Protein AF-A0AAD7IX77-F1 (afdb_monomer_lite)

Organism: NCBI:txid1033252

Structure (mmCIF, N/CA/C/O backbone):
data_AF-A0AAD7IX77-F1
#
_entry.id   AF-A0AAD7IX77-F1
#
loop_
_atom_site.group_PDB
_atom_site.id
_atom_site.type_symbol
_atom_site.label_atom_id
_atom_site.label_alt_id
_atom_site.label_comp_id
_atom_site.label_asym_id
_atom_site.label_entity_id
_atom_site.label_seq_id
_atom_site.pdbx_PDB_ins_code
_atom_site.Cartn_x
_atom_site.Cartn_y
_atom_site.Cartn_z
_atom_site.occupancy
_atom_site.B_iso_or_equiv
_atom_site.auth_seq_id
_atom_site.auth_comp_id
_atom_site.auth_asym_id
_atom_site.auth_atom_id
_atom_site.pdbx_PDB_model_num
ATOM 1 N N . MET A 1 1 ? -26.228 -22.306 -15.146 1.00 37.25 1 MET A N 1
ATOM 2 C CA . MET A 1 1 ? -26.277 -20.975 -14.487 1.00 37.25 1 MET A CA 1
ATOM 3 C C . MET A 1 1 ? -24.935 -20.226 -14.525 1.00 37.25 1 MET A C 1
ATOM 5 O O . MET A 1 1 ? -24.941 -19.023 -14.322 1.00 37.25 1 MET A O 1
ATOM 9 N N . LEU A 1 2 ? -23.816 -20.899 -14.841 1.00 33.19 2 LEU A N 1
ATOM 10 C CA . LEU A 1 2 ? -22.474 -20.305 -14.967 1.00 33.19 2 LEU A CA 1
ATOM 11 C C . LEU A 1 2 ? -22.167 -19.674 -16.341 1.00 33.19 2 LEU A C 1
ATOM 13 O O . LEU A 1 2 ? -21.285 -18.832 -16.424 1.00 33.19 2 LEU A O 1
ATOM 17 N N . GLU A 1 3 ? -22.909 -20.014 -17.400 1.00 28.09 3 GLU A N 1
ATOM 18 C CA . GLU A 1 3 ? -22.661 -19.455 -18.744 1.00 28.09 3 GLU A CA 1
ATOM 19 C C . GLU A 1 3 ? -23.284 -18.068 -18.966 1.00 28.09 3 GLU A C 1
ATOM 21 O O . GLU A 1 3 ? -22.718 -17.257 -19.694 1.00 28.09 3 GLU A O 1
ATOM 26 N N . LYS A 1 4 ? -24.386 -17.737 -18.274 1.00 34.62 4 LYS A N 1
ATOM 27 C CA . LYS A 1 4 ? -25.010 -16.403 -18.377 1.00 34.62 4 LYS A CA 1
ATOM 28 C C . LYS A 1 4 ? -24.129 -15.284 -17.799 1.00 34.62 4 LYS A C 1
ATOM 30 O O . LYS A 1 4 ? -24.065 -14.208 -18.371 1.00 34.62 4 LYS A O 1
ATOM 35 N N . GLY A 1 5 ? -23.375 -15.557 -16.729 1.00 32.84 5 GLY A N 1
ATOM 36 C CA . GLY A 1 5 ? -22.503 -14.554 -16.096 1.00 32.84 5 GLY A CA 1
ATOM 37 C C . GLY A 1 5 ? -21.227 -14.213 -16.881 1.00 32.84 5 GLY A C 1
ATOM 38 O O . GLY A 1 5 ? -20.597 -13.195 -16.600 1.00 32.84 5 GLY A O 1
ATOM 39 N N . ILE A 1 6 ? -20.841 -15.044 -17.858 1.00 36.56 6 ILE A N 1
ATOM 40 C CA . ILE A 1 6 ? -19.683 -14.797 -18.732 1.00 36.56 6 ILE A CA 1
ATOM 41 C C . ILE A 1 6 ? -20.086 -13.879 -19.896 1.00 36.56 6 ILE A C 1
ATOM 43 O O . ILE A 1 6 ? -19.323 -12.981 -20.247 1.00 36.56 6 ILE A O 1
ATOM 47 N N . GLN A 1 7 ? -21.304 -14.032 -20.433 1.00 35.19 7 GLN A N 1
ATOM 48 C CA . GLN A 1 7 ? -21.846 -13.125 -21.454 1.00 35.19 7 GLN A CA 1
ATOM 49 C C . GLN A 1 7 ? -22.062 -11.702 -20.916 1.00 35.19 7 GLN A C 1
ATOM 51 O O . GLN A 1 7 ? -21.693 -10.745 -21.593 1.00 35.19 7 GLN A O 1
ATOM 56 N N . ASP A 1 8 ? -22.532 -11.554 -19.675 1.00 42.03 8 ASP A N 1
ATOM 57 C CA . ASP A 1 8 ? -22.768 -10.232 -19.071 1.00 42.03 8 ASP A CA 1
ATOM 58 C C . ASP A 1 8 ? -21.458 -9.476 -18.748 1.00 42.03 8 ASP A C 1
ATOM 60 O O . ASP A 1 8 ? -21.400 -8.248 -18.804 1.00 42.03 8 ASP A O 1
ATOM 64 N N . GLY A 1 9 ? -20.369 -10.196 -18.442 1.00 38.78 9 GLY A N 1
ATOM 65 C CA . GLY A 1 9 ? -19.054 -9.600 -18.167 1.00 38.78 9 GLY A CA 1
ATOM 66 C C . GLY A 1 9 ? -18.294 -9.152 -19.422 1.00 38.78 9 GLY A C 1
ATOM 67 O O . GLY A 1 9 ? -17.588 -8.146 -19.385 1.00 38.78 9 GLY A O 1
ATOM 68 N N . VAL A 1 10 ? -18.460 -9.871 -20.537 1.00 42.50 10 VAL A N 1
ATOM 69 C CA . VAL A 1 10 ? -17.925 -9.473 -21.852 1.00 42.50 10 VAL A CA 1
ATOM 70 C C . VAL A 1 10 ? -18.758 -8.334 -22.450 1.00 42.50 10 VAL A C 1
ATOM 72 O O . VAL A 1 10 ? -18.188 -7.429 -23.054 1.00 42.50 10 VAL A O 1
ATOM 75 N N . GLY A 1 11 ? -20.073 -8.318 -22.200 1.00 32.66 11 GLY A N 1
ATOM 76 C CA . GLY A 1 11 ? -20.968 -7.219 -22.576 1.00 32.66 11 GLY A CA 1
ATOM 77 C C . GLY A 1 11 ? -20.589 -5.881 -21.936 1.00 32.66 11 GLY A C 1
ATOM 78 O O . GLY A 1 11 ? -20.585 -4.868 -22.621 1.00 32.66 11 GLY A O 1
ATOM 79 N N . MET A 1 12 ? -20.152 -5.877 -20.671 1.00 37.62 12 MET A N 1
ATOM 80 C CA . MET A 1 12 ? -19.692 -4.655 -19.989 1.00 37.62 12 MET A CA 1
ATOM 81 C C . MET A 1 12 ? -18.388 -4.086 -20.571 1.00 37.62 12 MET A C 1
ATOM 83 O O . MET A 1 12 ? -18.199 -2.873 -20.598 1.00 37.62 12 MET A O 1
ATOM 87 N N . LEU A 1 13 ? -17.480 -4.946 -21.048 1.00 45.25 13 LEU A N 1
ATOM 88 C CA . LEU A 1 13 ? -16.263 -4.502 -21.736 1.00 45.25 13 LEU A CA 1
ATOM 89 C C . LEU A 1 13 ? -16.579 -3.986 -23.142 1.00 45.25 13 LEU A C 1
ATOM 91 O O . LEU A 1 13 ? -15.995 -2.992 -23.557 1.00 45.25 13 LEU A O 1
ATOM 95 N N . HIS A 1 14 ? -17.521 -4.619 -23.847 1.00 40.44 14 HIS A N 1
ATOM 96 C CA . HIS A 1 14 ? -17.989 -4.133 -25.142 1.00 40.44 14 HIS A CA 1
ATOM 97 C C . HIS A 1 14 ? -18.790 -2.832 -25.019 1.00 40.44 14 HIS A C 1
ATOM 99 O O . HIS A 1 14 ? -18.605 -1.971 -25.855 1.00 40.44 14 HIS A O 1
ATOM 105 N N . GLU A 1 15 ? -19.583 -2.592 -23.971 1.00 42.44 15 GLU A N 1
ATOM 106 C CA . GLU A 1 15 ? -20.267 -1.298 -23.777 1.00 42.44 15 GLU A CA 1
ATOM 107 C C . GLU A 1 15 ? -19.309 -0.152 -23.423 1.00 42.44 15 GLU A C 1
ATOM 109 O O . GLU A 1 15 ? -19.537 0.983 -23.833 1.00 42.44 15 GLU A O 1
ATOM 114 N N . ILE A 1 16 ? -18.206 -0.429 -22.719 1.00 46.78 16 ILE A N 1
ATOM 115 C CA . ILE A 1 16 ? -17.159 0.575 -22.455 1.00 46.78 16 ILE A CA 1
ATOM 116 C C . ILE A 1 16 ? -16.337 0.877 -23.725 1.00 46.78 16 ILE A C 1
ATOM 118 O O . ILE A 1 16 ? -15.761 1.957 -23.838 1.00 46.78 16 ILE A O 1
ATOM 122 N N . ILE A 1 17 ? -16.295 -0.051 -24.687 1.00 47.47 17 ILE A N 1
ATOM 123 C CA . ILE A 1 17 ? -15.543 0.089 -25.946 1.00 47.47 17 ILE A CA 1
ATOM 124 C C . ILE A 1 17 ? -16.431 0.592 -27.108 1.00 47.47 17 ILE A C 1
ATOM 126 O O . ILE A 1 17 ? -15.957 1.380 -27.922 1.00 47.47 17 ILE A O 1
ATOM 130 N N . ASP A 1 18 ? -17.710 0.210 -27.158 1.00 41.06 18 ASP A N 1
ATOM 131 C CA . ASP A 1 18 ? -18.662 0.489 -28.249 1.00 41.06 18 ASP A CA 1
ATOM 132 C C . ASP A 1 18 ? -19.734 1.535 -27.880 1.00 41.06 18 ASP A C 1
ATOM 134 O O . ASP A 1 18 ? -20.489 1.986 -28.746 1.00 41.06 18 ASP A O 1
ATOM 138 N N . GLY A 1 19 ? -19.806 1.968 -26.615 1.00 38.12 19 GLY A N 1
ATOM 139 C CA . GLY A 1 19 ? -20.629 3.091 -26.155 1.00 38.12 19 GLY A CA 1
ATOM 140 C C . GLY A 1 19 ? -20.060 4.422 -26.643 1.00 38.12 19 GLY A C 1
ATOM 141 O O . GLY A 1 19 ? -19.404 5.148 -25.900 1.00 38.12 19 GLY A O 1
ATOM 142 N N . GLY A 1 20 ? -20.266 4.702 -27.928 1.00 41.41 20 GLY A N 1
ATOM 143 C CA . GLY A 1 20 ? -19.637 5.781 -28.674 1.00 41.41 20 GLY A CA 1
ATOM 144 C C . GLY A 1 20 ? -19.714 7.159 -28.021 1.00 41.41 20 GLY A C 1
ATOM 145 O O . GLY A 1 20 ? -20.772 7.779 -27.993 1.00 41.41 20 GLY A O 1
ATOM 146 N N . MET A 1 21 ? -18.553 7.675 -27.609 1.00 33.03 21 MET A N 1
ATOM 147 C CA . MET A 1 21 ? -18.234 9.105 -27.670 1.00 33.03 21 MET A CA 1
ATOM 148 C C . MET A 1 21 ? -16.733 9.384 -27.474 1.00 33.03 21 MET A C 1
ATOM 150 O O . MET A 1 21 ? -16.356 10.219 -26.664 1.00 33.03 21 MET A O 1
ATOM 154 N N . ILE A 1 22 ? -15.840 8.696 -28.196 1.00 40.28 22 ILE A N 1
ATOM 155 C CA . ILE A 1 22 ? -14.424 9.097 -28.248 1.00 40.28 22 ILE A CA 1
ATOM 156 C C . ILE A 1 22 ? -13.923 8.944 -29.688 1.00 40.28 22 ILE A C 1
ATOM 158 O O . ILE A 1 22 ? -13.535 7.870 -30.133 1.00 40.28 22 ILE A O 1
ATOM 162 N N . THR A 1 23 ? -13.939 10.045 -30.437 1.00 39.12 23 THR A N 1
ATOM 163 C CA . THR A 1 23 ? -13.260 10.236 -31.735 1.00 39.12 23 THR A CA 1
ATOM 164 C C . THR A 1 23 ? -11.733 10.338 -31.596 1.00 39.12 23 THR A C 1
ATOM 166 O O . THR A 1 23 ? -11.061 10.919 -32.444 1.00 39.12 23 THR A O 1
ATOM 169 N N . GLU A 1 24 ? -11.169 9.779 -30.531 1.00 41.69 24 GLU A N 1
ATOM 170 C CA . GLU A 1 24 ? -9.740 9.757 -30.250 1.00 41.69 24 GLU A CA 1
ATOM 171 C C . GLU A 1 24 ? -9.290 8.303 -30.259 1.00 41.69 24 GLU A C 1
ATOM 173 O O . GLU A 1 24 ? -9.950 7.412 -29.725 1.00 41.69 24 GLU A O 1
ATOM 178 N N . GLU A 1 25 ? -8.178 8.032 -30.929 1.00 52.66 25 GLU A N 1
ATOM 179 C CA . GLU A 1 25 ? -7.577 6.711 -30.872 1.00 52.66 25 GLU A CA 1
ATOM 180 C C . GLU A 1 25 ? -7.342 6.349 -29.397 1.00 52.66 25 GLU A C 1
ATOM 182 O O . GLU A 1 25 ? -6.796 7.197 -28.687 1.00 52.66 25 GLU A O 1
ATOM 187 N N . PRO A 1 26 ? -7.732 5.146 -28.919 1.00 72.75 26 PRO A N 1
ATOM 188 C CA . PRO A 1 26 ? -7.656 4.812 -27.500 1.00 72.75 26 PRO A CA 1
ATOM 189 C C . PRO A 1 26 ? -6.271 5.174 -26.978 1.00 72.75 26 PRO A C 1
ATOM 191 O O . PRO A 1 26 ? -5.282 4.766 -27.588 1.00 72.75 26 PRO A O 1
ATOM 194 N N . GLU A 1 27 ? -6.173 5.940 -25.893 1.00 78.12 27 GLU A N 1
ATOM 195 C CA . GLU A 1 27 ? -4.898 6.470 -25.374 1.00 78.12 27 GLU A CA 1
ATOM 196 C C . GLU A 1 27 ? -3.833 5.362 -25.247 1.00 78.12 27 GLU A C 1
ATOM 198 O O . GLU A 1 27 ? -2.664 5.542 -25.588 1.00 78.12 27 GLU A O 1
ATOM 203 N N . TYR A 1 28 ? -4.273 4.149 -24.902 1.00 79.81 28 TYR A N 1
ATOM 204 C CA . TYR A 1 28 ? -3.466 2.929 -24.913 1.00 79.81 28 TYR A CA 1
ATOM 205 C C . TYR A 1 28 ? -2.780 2.641 -26.266 1.00 79.81 28 TYR A C 1
ATOM 207 O O . TYR A 1 28 ? -1.590 2.329 -26.319 1.00 79.81 28 TYR A O 1
ATOM 215 N N . ASN A 1 29 ? -3.507 2.753 -27.378 1.00 83.81 29 ASN A N 1
ATOM 216 C CA . ASN A 1 29 ? -2.989 2.556 -28.734 1.00 83.81 29 ASN A CA 1
ATOM 217 C C . ASN A 1 29 ? -2.047 3.692 -29.162 1.00 83.81 29 ASN A C 1
ATOM 219 O O . ASN A 1 29 ? -1.088 3.455 -29.908 1.00 83.81 29 ASN A O 1
ATOM 223 N N . ALA A 1 30 ? -2.277 4.920 -28.686 1.00 87.06 30 ALA A N 1
ATOM 224 C CA . ALA A 1 30 ? -1.351 6.031 -28.888 1.00 87.06 30 ALA A CA 1
ATOM 225 C C . ALA A 1 30 ? -0.003 5.765 -28.193 1.00 87.06 30 ALA A C 1
ATOM 227 O O . ALA A 1 30 ? 1.045 5.823 -28.849 1.00 87.06 30 ALA A O 1
ATOM 228 N N . GLU A 1 31 ? -0.035 5.349 -26.927 1.00 87.88 31 GLU A N 1
ATOM 229 C CA . GLU A 1 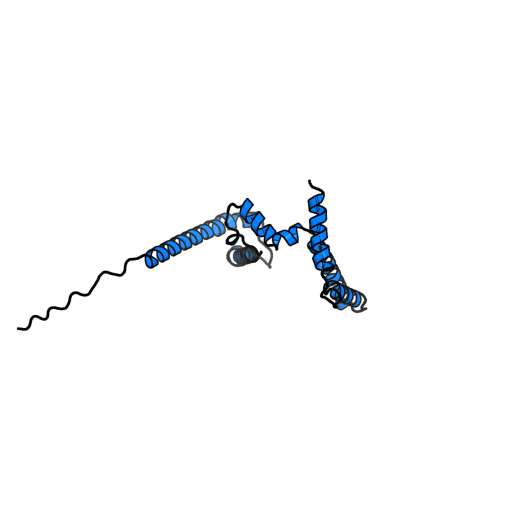31 ? 1.148 4.972 -26.145 1.00 87.88 31 GLU A CA 1
ATOM 230 C C . GLU A 1 31 ? 1.889 3.773 -26.749 1.00 87.88 31 GLU A C 1
ATOM 232 O O . GLU A 1 31 ? 3.112 3.785 -26.921 1.00 87.88 31 GLU A O 1
ATOM 237 N N . LEU A 1 32 ? 1.155 2.749 -27.188 1.00 89.12 32 LEU A N 1
ATOM 238 C CA . LEU A 1 32 ? 1.740 1.572 -27.825 1.00 89.12 32 LEU A CA 1
ATOM 239 C C . LEU A 1 32 ? 2.529 1.943 -29.090 1.00 89.12 32 LEU A C 1
ATOM 241 O O . LEU A 1 32 ? 3.622 1.422 -29.324 1.00 89.12 32 LEU A O 1
ATOM 245 N N . ARG A 1 33 ? 2.021 2.876 -29.903 1.00 91.56 33 ARG A N 1
ATOM 246 C CA . ARG A 1 33 ? 2.743 3.377 -31.085 1.00 91.56 33 ARG A CA 1
ATOM 247 C C . ARG A 1 33 ? 3.926 4.257 -30.711 1.00 91.56 33 ARG A C 1
ATOM 249 O O . ARG A 1 33 ? 4.959 4.178 -31.377 1.00 91.56 33 ARG A O 1
ATOM 256 N N . TYR A 1 34 ? 3.806 5.078 -29.672 1.00 92.19 34 TYR A N 1
ATOM 257 C CA . TYR A 1 34 ? 4.922 5.867 -29.156 1.00 92.19 34 TYR A CA 1
ATOM 258 C C . TYR A 1 34 ? 6.103 4.967 -28.768 1.00 92.19 34 TYR A C 1
ATOM 260 O O . TYR A 1 34 ? 7.191 5.118 -29.331 1.00 92.19 34 TYR A O 1
ATOM 268 N N . PHE A 1 35 ? 5.883 3.959 -27.919 1.00 92.38 35 PHE A N 1
ATOM 269 C CA . PHE A 1 35 ? 6.959 3.069 -27.476 1.00 92.38 35 PHE A CA 1
ATOM 270 C C . PHE A 1 35 ? 7.482 2.146 -28.583 1.00 92.38 35 PHE A C 1
ATOM 272 O O . PHE A 1 35 ? 8.685 1.884 -28.619 1.00 92.38 35 PHE A O 1
ATOM 279 N N . LYS A 1 36 ? 6.645 1.729 -29.548 1.00 92.69 36 LYS A N 1
ATOM 280 C CA . LYS A 1 36 ? 7.112 1.032 -30.766 1.00 92.69 36 LYS A CA 1
ATOM 281 C C . LYS A 1 36 ? 8.079 1.891 -31.581 1.00 92.69 36 LYS A C 1
ATOM 283 O O . LYS A 1 36 ? 9.138 1.407 -31.974 1.00 92.69 36 LYS A O 1
ATOM 288 N N . ARG A 1 37 ? 7.746 3.168 -31.810 1.00 92.62 37 ARG A N 1
ATOM 289 C CA . ARG A 1 37 ? 8.627 4.109 -32.525 1.00 92.62 37 ARG A CA 1
ATOM 290 C C . ARG A 1 37 ? 9.916 4.365 -31.753 1.00 92.62 37 ARG A C 1
ATOM 292 O O . ARG A 1 37 ? 10.982 4.424 -32.356 1.00 92.62 37 ARG A O 1
ATOM 299 N N . LEU A 1 38 ? 9.834 4.478 -30.430 1.00 91.75 38 LEU A N 1
ATOM 300 C CA . LEU A 1 38 ? 10.996 4.688 -29.571 1.00 91.75 38 LEU A CA 1
ATOM 301 C C . LEU A 1 38 ? 11.938 3.469 -29.577 1.00 91.75 38 LEU A C 1
ATOM 303 O O . LEU A 1 38 ? 13.149 3.633 -29.693 1.00 91.75 38 LEU A O 1
ATOM 307 N N . ALA A 1 39 ? 11.383 2.253 -29.559 1.00 89.00 39 ALA A N 1
ATOM 308 C CA . ALA A 1 39 ? 12.135 0.998 -29.636 1.00 89.00 39 ALA A CA 1
ATOM 309 C C . ALA A 1 39 ? 12.825 0.767 -30.995 1.00 89.00 39 ALA A C 1
ATOM 311 O O . ALA A 1 39 ? 13.776 -0.011 -31.072 1.00 89.00 39 ALA A O 1
ATOM 312 N N . ALA A 1 40 ? 12.353 1.426 -32.058 1.00 89.38 40 ALA A N 1
ATOM 313 C CA . ALA A 1 40 ? 12.923 1.342 -33.403 1.00 89.38 40 ALA A CA 1
ATOM 314 C C . ALA A 1 40 ? 14.088 2.321 -33.642 1.00 89.38 40 ALA A C 1
ATOM 316 O O . ALA A 1 40 ? 14.756 2.236 -34.672 1.00 89.38 40 ALA A O 1
ATOM 317 N N . LYS A 1 41 ? 14.350 3.255 -32.717 1.00 88.69 41 LYS A N 1
ATOM 318 C CA . LYS A 1 41 ? 15.469 4.198 -32.838 1.00 88.69 41 LYS A CA 1
ATOM 319 C C . LYS A 1 41 ? 16.818 3.499 -32.640 1.00 88.69 41 LYS A C 1
ATOM 321 O O . LYS A 1 41 ? 16.937 2.532 -31.892 1.00 88.69 41 LYS A O 1
ATOM 326 N N . SER A 1 42 ? 17.854 4.046 -33.279 1.00 79.69 42 SER A N 1
ATOM 327 C CA . SER A 1 42 ? 19.225 3.519 -33.204 1.00 79.69 42 SER A CA 1
ATOM 328 C C . SER A 1 42 ? 19.929 3.804 -31.873 1.00 79.69 42 SER A C 1
ATOM 330 O O . SER A 1 42 ? 20.912 3.139 -31.565 1.00 79.69 42 SER A O 1
ATOM 332 N N . ASN A 1 43 ? 19.472 4.796 -31.104 1.00 92.50 43 ASN A N 1
ATOM 333 C CA . ASN A 1 43 ? 20.063 5.126 -29.809 1.00 92.50 43 ASN A CA 1
ATOM 334 C C . ASN A 1 43 ? 19.679 4.063 -28.770 1.00 92.50 43 ASN A C 1
ATOM 336 O O . ASN A 1 43 ? 18.490 3.855 -28.519 1.00 92.50 43 ASN A O 1
ATOM 340 N N . ASP A 1 44 ? 20.670 3.445 -28.128 1.00 88.56 44 ASP A N 1
ATOM 341 C CA . ASP A 1 44 ? 20.461 2.404 -27.117 1.00 88.56 44 ASP A CA 1
ATOM 342 C C . ASP A 1 44 ? 19.612 2.876 -25.929 1.00 88.56 44 ASP A C 1
ATOM 344 O O . ASP A 1 44 ? 18.802 2.106 -25.410 1.00 88.56 44 ASP A O 1
ATOM 348 N N . ILE A 1 45 ? 19.722 4.147 -25.526 1.00 89.81 45 ILE A N 1
ATOM 349 C CA . ILE A 1 45 ? 18.908 4.705 -24.434 1.00 89.81 45 ILE A CA 1
ATOM 350 C C . ILE A 1 45 ? 17.426 4.710 -24.822 1.00 89.81 45 ILE A C 1
ATOM 352 O O . ILE A 1 45 ? 16.580 4.228 -24.066 1.00 89.81 45 ILE A O 1
ATOM 356 N N . ASP A 1 46 ? 17.105 5.229 -26.006 1.00 89.69 46 ASP A N 1
ATOM 357 C CA . ASP A 1 46 ? 15.727 5.301 -26.498 1.00 89.69 46 ASP A CA 1
ATOM 358 C C . ASP A 1 46 ? 15.172 3.901 -26.771 1.00 89.69 46 ASP A C 1
ATOM 360 O O . ASP A 1 46 ? 14.055 3.575 -26.372 1.00 89.69 46 ASP A O 1
ATOM 364 N N . LYS A 1 47 ? 15.989 3.026 -27.355 1.00 91.00 47 LYS A N 1
ATOM 365 C CA . LYS A 1 47 ? 15.631 1.636 -27.617 1.00 91.00 47 LYS A CA 1
ATOM 366 C C . LYS A 1 47 ? 15.265 0.888 -26.336 1.00 91.00 47 LYS A C 1
ATOM 368 O O . LYS A 1 47 ? 14.246 0.196 -26.296 1.00 91.00 47 LYS A O 1
ATOM 373 N N . ASN A 1 48 ? 16.059 1.051 -25.278 1.00 90.50 48 ASN A N 1
ATOM 374 C CA . ASN A 1 48 ? 15.798 0.430 -23.980 1.00 90.50 48 ASN A CA 1
ATOM 375 C C . ASN A 1 48 ? 14.542 1.003 -23.313 1.00 90.50 48 ASN A C 1
ATOM 377 O O . ASN A 1 48 ? 13.727 0.229 -22.810 1.00 90.50 48 ASN A O 1
ATOM 381 N N . LYS A 1 49 ? 14.322 2.322 -23.382 1.00 91.38 49 LYS A N 1
ATOM 382 C CA . LYS A 1 49 ? 13.069 2.950 -22.925 1.00 91.38 49 LYS A CA 1
ATOM 383 C C . LYS A 1 49 ? 11.853 2.406 -23.677 1.00 91.38 49 LYS A C 1
ATOM 385 O O . LYS A 1 49 ? 10.853 2.067 -23.052 1.00 91.38 49 LYS A O 1
ATOM 390 N N . GLY A 1 50 ? 11.951 2.268 -24.999 1.00 92.88 50 GLY A N 1
ATOM 391 C CA . GLY A 1 50 ? 10.901 1.701 -25.844 1.00 92.88 50 GLY A CA 1
ATOM 392 C C . GLY A 1 50 ? 10.551 0.265 -25.458 1.00 92.88 50 GLY A C 1
ATOM 393 O O . GLY A 1 50 ? 9.382 -0.055 -25.256 1.00 92.88 50 GLY A O 1
ATOM 394 N N . LYS A 1 51 ? 11.561 -0.594 -25.280 1.00 91.81 51 LYS A N 1
ATOM 395 C CA . LYS A 1 51 ? 11.366 -1.982 -24.827 1.00 91.81 51 LYS A CA 1
ATOM 396 C C . LYS A 1 51 ? 10.727 -2.062 -23.440 1.00 91.81 51 LYS A C 1
ATOM 398 O O . LYS A 1 51 ? 9.798 -2.842 -23.254 1.00 91.81 51 LYS A O 1
ATOM 403 N N . ALA A 1 52 ? 11.201 -1.257 -22.489 1.00 91.12 52 ALA A N 1
ATOM 404 C CA . ALA A 1 52 ? 10.643 -1.211 -21.140 1.00 91.12 52 ALA A CA 1
ATOM 405 C C . ALA A 1 52 ? 9.179 -0.740 -21.144 1.00 91.12 52 ALA A C 1
ATOM 407 O O . ALA A 1 52 ? 8.335 -1.373 -20.514 1.00 91.12 52 ALA A O 1
ATOM 408 N N . GLY A 1 53 ? 8.859 0.309 -21.908 1.00 90.69 53 GLY A N 1
ATOM 409 C CA . GLY A 1 53 ? 7.487 0.797 -22.063 1.00 90.69 53 GLY A CA 1
ATOM 410 C C . GLY A 1 53 ? 6.560 -0.240 -22.697 1.00 90.69 53 GLY A C 1
ATOM 411 O O . GLY A 1 53 ? 5.459 -0.467 -22.206 1.00 90.69 53 GLY A O 1
ATOM 412 N N . LEU A 1 54 ? 7.023 -0.956 -23.727 1.00 93.38 54 LEU A N 1
ATOM 413 C CA . LEU A 1 54 ? 6.268 -2.057 -24.332 1.00 93.38 54 LEU A CA 1
ATOM 414 C C . LEU A 1 54 ? 6.013 -3.209 -23.352 1.00 93.38 54 LEU A C 1
ATOM 416 O O . LEU A 1 54 ? 4.898 -3.723 -23.293 1.00 93.38 54 LEU A O 1
ATOM 420 N N . ALA A 1 55 ? 7.024 -3.600 -22.573 1.00 91.31 55 ALA A N 1
ATOM 421 C CA . ALA A 1 55 ? 6.873 -4.627 -21.546 1.00 91.31 55 ALA A CA 1
ATOM 422 C C . ALA A 1 55 ? 5.865 -4.198 -20.468 1.00 91.31 55 ALA A C 1
ATOM 424 O O . ALA A 1 55 ? 5.017 -4.994 -20.065 1.00 91.31 55 ALA A O 1
ATOM 425 N N . PHE A 1 56 ? 5.904 -2.929 -20.053 1.00 90.25 56 PHE A N 1
ATOM 426 C CA . PHE A 1 56 ? 4.930 -2.366 -19.124 1.00 90.25 56 PHE A CA 1
ATOM 427 C C . PHE A 1 56 ? 3.509 -2.357 -19.702 1.00 90.25 56 PHE A C 1
ATOM 429 O O . PHE A 1 56 ? 2.580 -2.775 -19.021 1.00 90.25 56 PHE A O 1
ATOM 436 N N . LEU A 1 57 ? 3.317 -1.943 -20.958 1.00 88.50 57 LEU A N 1
ATOM 437 C CA . LEU A 1 57 ? 1.993 -1.945 -21.591 1.00 88.50 57 LEU A CA 1
ATOM 438 C C . LEU A 1 57 ? 1.426 -3.359 -21.766 1.00 88.50 57 LEU A C 1
ATOM 440 O O . LEU A 1 57 ? 0.215 -3.544 -21.637 1.00 88.50 57 LEU A O 1
ATOM 444 N N . ALA A 1 58 ? 2.280 -4.351 -22.032 1.00 88.12 58 ALA A N 1
ATOM 445 C CA . ALA A 1 58 ? 1.883 -5.757 -22.072 1.00 88.12 58 ALA A CA 1
ATOM 446 C C . ALA A 1 58 ? 1.470 -6.261 -20.680 1.00 88.12 58 ALA A C 1
ATOM 448 O O . ALA A 1 58 ? 0.432 -6.911 -20.535 1.00 88.12 58 ALA A O 1
ATOM 449 N N . TYR A 1 59 ? 2.242 -5.905 -19.649 1.00 85.06 59 TYR A N 1
ATOM 450 C CA . TYR A 1 59 ? 1.890 -6.159 -18.255 1.00 85.06 59 TYR A CA 1
ATOM 451 C C . TYR A 1 59 ? 0.541 -5.517 -17.909 1.00 85.06 59 TYR A C 1
ATOM 453 O O . TYR A 1 59 ? -0.381 -6.226 -17.521 1.00 85.06 59 TYR A O 1
ATOM 461 N N . LEU A 1 60 ? 0.366 -4.214 -18.138 1.00 82.31 60 LEU A N 1
ATOM 462 C CA . LEU A 1 60 ? -0.874 -3.495 -17.842 1.00 82.31 60 LEU A CA 1
ATOM 463 C C . LEU A 1 60 ? -2.077 -4.125 -18.554 1.00 82.31 60 LEU A C 1
ATOM 465 O O . LEU A 1 60 ? -3.095 -4.387 -17.921 1.00 82.31 60 LEU A O 1
ATOM 469 N N . GLN A 1 61 ? -1.947 -4.456 -19.840 1.00 84.62 61 GLN A N 1
ATOM 470 C CA . GLN A 1 61 ? -3.014 -5.106 -20.601 1.00 84.62 61 GLN A CA 1
ATOM 471 C C . GLN A 1 61 ? -3.427 -6.455 -20.005 1.00 84.62 61 GLN A C 1
ATOM 473 O O . GLN A 1 61 ? -4.610 -6.793 -20.025 1.00 84.62 61 GLN A O 1
ATOM 478 N N . SER A 1 62 ? -2.476 -7.230 -19.476 1.00 81.25 62 SER A N 1
ATOM 479 C CA . SER A 1 62 ? -2.795 -8.498 -18.816 1.00 81.25 62 SER A CA 1
ATOM 480 C C . SER A 1 62 ? -3.666 -8.296 -17.570 1.00 81.25 62 SER A C 1
ATOM 482 O O . SER A 1 62 ? -4.592 -9.071 -17.360 1.00 81.25 62 SER A O 1
ATOM 484 N N . TYR A 1 63 ? -3.456 -7.210 -16.816 1.00 75.94 63 TYR A N 1
ATOM 485 C CA . TYR A 1 63 ? -4.268 -6.857 -15.645 1.00 75.94 63 TYR A CA 1
ATOM 486 C C . TYR A 1 63 ? -5.633 -6.288 -16.023 1.00 75.94 63 TYR A C 1
ATOM 488 O O . TYR A 1 63 ? -6.634 -6.662 -15.421 1.00 75.94 63 TYR A O 1
ATOM 496 N N . LEU A 1 64 ? -5.701 -5.447 -17.060 1.00 79.81 64 LEU A N 1
ATOM 497 C CA . LEU A 1 64 ? -6.965 -4.882 -17.549 1.00 79.81 64 LEU A CA 1
ATOM 498 C C . LEU A 1 64 ? -7.930 -5.956 -18.079 1.00 79.81 64 LEU A C 1
ATOM 500 O O . LEU A 1 64 ? -9.126 -5.708 -18.182 1.00 79.81 64 LEU A O 1
ATOM 504 N N . LYS A 1 65 ? -7.447 -7.157 -18.409 1.00 79.38 65 LYS A N 1
ATOM 505 C CA . LYS A 1 65 ? -8.299 -8.288 -18.812 1.00 79.38 65 LYS A CA 1
ATOM 506 C C . LYS A 1 65 ? -8.864 -9.077 -17.628 1.00 79.38 65 LYS A C 1
ATOM 508 O O . LYS A 1 65 ? -9.775 -9.880 -17.817 1.00 79.38 65 LYS A O 1
ATOM 513 N N . LEU A 1 66 ? -8.336 -8.886 -16.420 1.00 82.44 66 LEU A N 1
ATOM 514 C CA . LEU A 1 66 ? -8.769 -9.629 -15.242 1.00 82.44 66 LEU A CA 1
ATOM 515 C C . LEU A 1 66 ? -10.024 -8.988 -14.656 1.00 82.44 66 LEU A C 1
ATOM 517 O O . LEU A 1 66 ? -9.998 -7.865 -14.157 1.00 82.44 66 LEU A O 1
ATOM 521 N N . ARG A 1 67 ? -11.129 -9.738 -14.650 1.00 78.69 67 ARG A N 1
ATOM 522 C CA . ARG A 1 67 ? -12.378 -9.308 -14.005 1.00 78.69 67 ARG A CA 1
ATOM 523 C C . ARG A 1 67 ? -12.160 -8.942 -12.538 1.00 78.69 67 ARG A C 1
ATOM 525 O O . ARG A 1 67 ? -12.707 -7.947 -12.077 1.00 78.69 67 ARG A O 1
ATOM 532 N N . ASP A 1 68 ? -11.354 -9.725 -11.826 1.00 78.88 68 ASP A N 1
ATOM 533 C CA . ASP A 1 68 ? -11.082 -9.518 -10.401 1.00 78.88 68 ASP A CA 1
ATOM 534 C C . ASP A 1 68 ? -10.390 -8.179 -10.129 1.00 78.88 68 ASP A C 1
ATOM 536 O O . ASP A 1 68 ? -10.663 -7.547 -9.108 1.00 78.88 68 ASP A O 1
ATOM 540 N N . PHE A 1 69 ? -9.568 -7.704 -11.073 1.00 78.81 69 PHE A N 1
ATOM 541 C CA . PHE A 1 69 ? -8.952 -6.384 -10.999 1.00 78.81 69 PHE A CA 1
ATOM 542 C C . PHE A 1 69 ? -10.019 -5.287 -11.053 1.00 78.81 69 PHE A C 1
ATOM 544 O O . PHE A 1 69 ? -10.087 -4.447 -10.167 1.00 78.81 69 PHE A O 1
ATOM 551 N N . TRP A 1 70 ? -10.933 -5.319 -12.023 1.00 79.81 70 TRP A N 1
ATOM 552 C CA . TRP A 1 70 ? -12.022 -4.336 -12.076 1.00 79.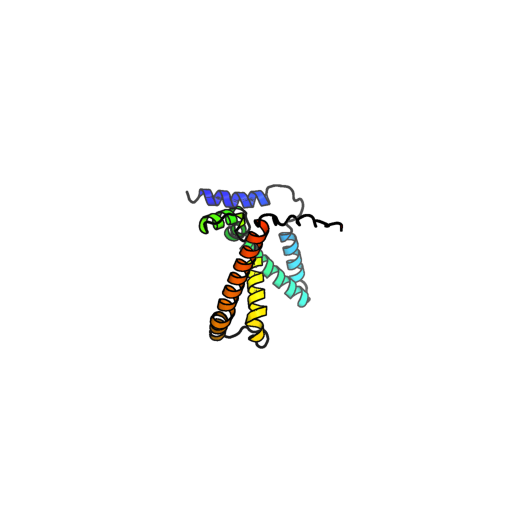81 70 TRP A CA 1
ATOM 553 C C . TRP A 1 70 ? -12.971 -4.447 -10.892 1.00 79.81 70 TRP A C 1
ATOM 555 O O . TRP A 1 70 ? -13.424 -3.437 -10.352 1.00 79.81 70 TRP A O 1
ATOM 565 N N . LEU A 1 71 ? -13.245 -5.674 -10.451 1.00 82.31 71 LEU A N 1
ATOM 566 C CA . LEU A 1 71 ? -14.108 -5.925 -9.314 1.00 82.31 71 LEU A CA 1
ATOM 567 C C . LEU A 1 71 ? -13.549 -5.252 -8.061 1.00 82.31 71 LEU A C 1
ATOM 569 O O . LEU A 1 71 ? -14.305 -4.545 -7.397 1.00 82.31 71 LEU A O 1
ATOM 573 N N . SER A 1 72 ? -12.245 -5.374 -7.786 1.00 77.56 72 SER A N 1
ATOM 574 C CA . SER A 1 72 ? -11.627 -4.778 -6.595 1.00 77.56 72 SER A CA 1
ATOM 575 C C . SER A 1 72 ? -11.649 -3.245 -6.589 1.00 77.56 72 SER A C 1
ATOM 577 O O . SER A 1 72 ? -11.610 -2.650 -5.516 1.00 77.56 72 SER A O 1
ATOM 579 N N . TRP A 1 73 ? -11.758 -2.600 -7.756 1.00 76.00 73 TRP A N 1
ATOM 580 C CA . TRP A 1 73 ? -11.879 -1.139 -7.888 1.00 76.00 73 TRP A CA 1
ATOM 581 C C . TRP A 1 73 ? -13.338 -0.669 -8.014 1.00 76.00 73 TRP A C 1
ATOM 583 O O . TRP A 1 73 ? -13.639 0.518 -7.872 1.00 76.00 73 TRP A O 1
ATOM 593 N N . SER A 1 74 ? -14.272 -1.593 -8.249 1.00 84.25 74 SER A N 1
ATOM 594 C CA . SER A 1 74 ? -15.688 -1.286 -8.444 1.00 84.25 74 SER A CA 1
ATOM 595 C C . SER A 1 74 ? -16.470 -1.166 -7.123 1.00 84.25 74 SER A C 1
ATOM 597 O O . SER A 1 74 ? -16.152 -1.813 -6.119 1.00 84.25 74 SER A O 1
ATOM 599 N N . PRO A 1 75 ? -17.595 -0.427 -7.113 1.00 83.81 75 PRO A N 1
ATOM 600 C CA . PRO A 1 75 ? -18.563 -0.478 -6.014 1.00 83.81 75 PRO A CA 1
ATOM 601 C C . PRO A 1 75 ? -19.170 -1.874 -5.792 1.00 83.81 75 PRO A C 1
ATOM 603 O O . PRO A 1 75 ? -19.644 -2.179 -4.698 1.00 83.81 75 PRO A O 1
ATOM 606 N N . ALA A 1 76 ? -19.197 -2.727 -6.822 1.00 86.50 76 ALA A N 1
ATOM 607 C CA . ALA A 1 76 ? -19.688 -4.098 -6.707 1.00 86.50 76 ALA A CA 1
ATOM 608 C C . ALA A 1 76 ? -18.753 -4.958 -5.844 1.00 86.50 76 ALA A C 1
ATOM 610 O O . ALA A 1 76 ? -19.229 -5.603 -4.912 1.00 86.50 76 ALA A O 1
ATOM 611 N N . GLY A 1 77 ? -17.438 -4.884 -6.066 1.00 86.56 77 GLY A N 1
ATOM 612 C CA . GLY A 1 77 ? -16.466 -5.587 -5.225 1.00 86.56 77 GLY A CA 1
ATOM 613 C C . GLY A 1 77 ? -16.417 -5.050 -3.798 1.00 86.56 77 GLY A C 1
ATOM 614 O O . GLY A 1 77 ? -16.287 -5.832 -2.862 1.00 86.56 77 GLY A O 1
ATOM 615 N N . ALA A 1 78 ? -16.622 -3.743 -3.596 1.00 86.06 78 ALA A N 1
ATOM 616 C CA . ALA A 1 78 ? -16.737 -3.179 -2.249 1.00 86.06 78 ALA A CA 1
ATOM 617 C C . ALA A 1 78 ? -17.946 -3.747 -1.482 1.00 86.06 78 ALA A C 1
ATOM 619 O O . ALA A 1 78 ? -17.820 -4.109 -0.314 1.00 86.06 78 ALA A O 1
ATOM 620 N N . ARG A 1 79 ? -19.107 -3.883 -2.138 1.00 90.44 79 ARG A N 1
ATOM 621 C CA . ARG A 1 79 ? -20.294 -4.528 -1.547 1.00 90.44 79 ARG A CA 1
ATOM 622 C C . ARG A 1 79 ? -20.063 -6.007 -1.259 1.00 90.44 79 ARG A C 1
ATOM 624 O O . ARG A 1 79 ? -20.468 -6.500 -0.212 1.00 90.44 79 ARG A O 1
ATOM 631 N N . GLU A 1 80 ? -19.394 -6.710 -2.163 1.00 89.44 80 GLU A N 1
ATOM 632 C CA . GLU A 1 80 ? -19.055 -8.115 -1.957 1.00 89.44 80 GLU A CA 1
ATOM 633 C C . GLU A 1 80 ? -18.106 -8.301 -0.764 1.00 89.44 80 GLU A C 1
ATOM 635 O O . GLU A 1 80 ? -18.341 -9.159 0.086 1.00 89.44 80 GLU A O 1
ATOM 640 N N . ALA A 1 81 ? -17.083 -7.454 -0.642 1.00 87.81 81 ALA A N 1
ATOM 641 C CA . ALA A 1 81 ? -16.177 -7.449 0.501 1.00 87.81 81 ALA A CA 1
ATOM 642 C C . ALA A 1 81 ? -16.902 -7.105 1.814 1.00 87.81 81 ALA A C 1
ATOM 644 O O . ALA A 1 81 ? -16.682 -7.779 2.819 1.00 87.81 81 ALA A O 1
ATOM 645 N N . ALA A 1 82 ? -17.802 -6.116 1.800 1.00 91.94 82 ALA A N 1
ATOM 646 C CA . ALA A 1 82 ? -18.640 -5.749 2.945 1.00 91.94 82 ALA A CA 1
ATOM 647 C C . ALA A 1 82 ? -19.464 -6.942 3.448 1.00 91.94 82 ALA A C 1
ATOM 649 O O . ALA A 1 82 ? -19.427 -7.268 4.635 1.00 91.94 82 ALA A O 1
ATOM 650 N N . ASN A 1 83 ? -20.129 -7.646 2.526 1.00 92.94 83 ASN A N 1
ATOM 651 C CA . ASN A 1 83 ? -20.924 -8.833 2.831 1.00 92.94 83 ASN A CA 1
ATOM 652 C C . ASN A 1 83 ? -20.071 -9.958 3.430 1.00 92.94 83 ASN A C 1
ATOM 654 O O . ASN A 1 83 ? -20.484 -10.587 4.400 1.00 92.94 83 ASN A O 1
ATOM 658 N N . ARG A 1 84 ? -18.872 -10.199 2.885 1.00 91.50 84 ARG A N 1
ATOM 659 C CA . ARG A 1 84 ? -17.951 -11.228 3.398 1.00 91.50 84 ARG A CA 1
ATOM 660 C C . ARG A 1 84 ? -17.401 -10.890 4.786 1.00 91.50 84 ARG A C 1
ATOM 662 O O . ARG A 1 84 ? -17.194 -11.792 5.589 1.00 91.50 84 ARG A O 1
ATOM 669 N N . LEU A 1 85 ? -17.150 -9.611 5.060 1.00 89.44 85 LEU A N 1
ATOM 670 C CA . LEU A 1 85 ? -16.584 -9.132 6.326 1.00 89.44 85 LEU A CA 1
ATOM 671 C C . LEU A 1 85 ? -17.646 -8.833 7.396 1.00 89.44 85 LEU A C 1
ATOM 673 O O . LEU A 1 85 ? -17.288 -8.602 8.548 1.00 89.44 85 LEU A O 1
ATOM 677 N N . GLY A 1 86 ? -18.934 -8.812 7.037 1.00 92.62 86 GLY A N 1
ATOM 678 C CA . GLY A 1 86 ? -20.019 -8.459 7.955 1.00 92.62 86 GLY A CA 1
ATOM 679 C C . GLY A 1 86 ? -19.965 -7.002 8.427 1.00 92.62 86 GLY A C 1
ATOM 680 O O . GLY A 1 86 ? -20.374 -6.701 9.547 1.00 92.62 86 GLY A O 1
ATOM 681 N N . ILE A 1 87 ? -19.430 -6.095 7.602 1.00 92.62 87 ILE A N 1
ATOM 682 C CA . ILE A 1 87 ? -19.292 -4.666 7.925 1.00 92.62 87 ILE A CA 1
ATOM 683 C C . ILE A 1 87 ? -20.070 -3.797 6.928 1.00 92.62 87 ILE A C 1
ATOM 685 O O . ILE A 1 87 ? -20.266 -4.213 5.789 1.00 92.62 87 ILE A O 1
ATOM 689 N N . PRO A 1 88 ? -20.482 -2.573 7.310 1.00 91.50 88 PRO A N 1
ATOM 690 C CA . PRO A 1 88 ? -21.045 -1.604 6.371 1.00 91.50 88 PRO A CA 1
ATOM 691 C C . PRO A 1 88 ? -20.083 -1.293 5.215 1.00 91.50 88 PRO A C 1
ATOM 693 O O . PRO A 1 88 ? -18.865 -1.251 5.412 1.00 91.50 88 PRO A O 1
ATOM 696 N N . VAL A 1 89 ? -20.624 -1.034 4.020 1.00 87.81 89 VAL A N 1
ATOM 697 C CA . VAL A 1 89 ? -19.844 -0.794 2.789 1.00 87.81 89 VAL A CA 1
ATOM 698 C C . VAL A 1 89 ? -18.920 0.418 2.937 1.00 87.81 89 VAL A C 1
ATOM 700 O O . VAL A 1 89 ? -17.811 0.422 2.410 1.00 87.81 89 VAL A O 1
ATOM 703 N N . GLU A 1 90 ? -19.324 1.414 3.724 1.00 86.75 90 GLU A N 1
ATOM 704 C CA . GLU A 1 90 ? -18.562 2.633 4.012 1.00 86.75 90 GLU A CA 1
ATOM 705 C C . GLU A 1 90 ? -17.283 2.347 4.811 1.00 86.75 90 GLU A C 1
ATOM 707 O O . GLU A 1 90 ? -16.352 3.150 4.803 1.00 86.75 90 GLU A O 1
ATOM 712 N N . LYS A 1 91 ? -17.226 1.203 5.505 1.00 83.88 91 LYS A N 1
ATOM 713 C CA . LYS A 1 91 ? -16.052 0.759 6.268 1.00 83.88 91 LYS A CA 1
ATOM 714 C C . LYS A 1 91 ? -15.106 -0.120 5.452 1.00 83.88 91 LYS A C 1
ATOM 716 O O . LYS A 1 91 ? -14.046 -0.489 5.957 1.00 83.88 91 LYS A O 1
ATOM 721 N N . VAL A 1 92 ? -15.456 -0.455 4.211 1.00 84.06 92 VAL A N 1
ATOM 722 C CA . VAL A 1 92 ? -14.574 -1.205 3.316 1.00 84.06 92 VAL A CA 1
ATOM 723 C C . VAL A 1 92 ? -13.516 -0.262 2.754 1.00 84.06 92 VAL A C 1
ATOM 725 O O . VAL A 1 92 ? -13.819 0.689 2.031 1.00 84.06 92 VAL A O 1
ATOM 728 N N . ALA A 1 93 ? -12.251 -0.537 3.068 1.00 76.50 93 ALA A N 1
ATOM 729 C CA . ALA A 1 93 ? -11.132 0.191 2.487 1.00 76.50 93 ALA A CA 1
ATOM 730 C C . ALA A 1 93 ? -11.078 -0.069 0.972 1.00 76.50 93 ALA A C 1
ATOM 732 O O . ALA A 1 93 ? -10.824 -1.191 0.540 1.00 76.50 93 ALA A O 1
ATOM 733 N N . ARG A 1 94 ? -11.345 0.965 0.163 1.00 69.19 94 ARG A N 1
ATOM 734 C CA . ARG A 1 94 ? -11.412 0.846 -1.306 1.00 69.19 94 ARG A CA 1
ATOM 735 C C . ARG A 1 94 ? -10.066 0.983 -2.016 1.00 69.19 94 ARG A C 1
ATOM 737 O O . ARG A 1 94 ? -9.971 0.634 -3.184 1.00 69.19 94 ARG A O 1
ATOM 744 N N . THR A 1 95 ? -9.044 1.511 -1.347 1.00 64.44 95 THR A N 1
ATOM 745 C CA . THR A 1 95 ? -7.726 1.749 -1.948 1.00 64.44 95 THR A CA 1
ATOM 746 C C . THR A 1 95 ? -6.624 1.055 -1.161 1.00 64.44 95 THR A C 1
ATOM 748 O O . THR A 1 95 ? -6.703 0.900 0.060 1.00 64.44 95 THR A O 1
ATOM 751 N N . THR A 1 96 ? -5.550 0.692 -1.864 1.00 62.66 96 THR A N 1
ATOM 752 C CA . THR A 1 96 ? -4.311 0.186 -1.258 1.00 62.66 96 THR A CA 1
ATOM 753 C C . THR A 1 96 ? -3.610 1.232 -0.396 1.00 62.66 96 THR A C 1
ATOM 755 O O . THR A 1 96 ? -2.697 0.866 0.328 1.00 62.66 96 THR A O 1
ATOM 758 N N . ASN A 1 97 ? -4.055 2.497 -0.378 1.00 66.62 97 ASN A N 1
ATOM 759 C CA . ASN A 1 97 ? -3.442 3.572 0.409 1.00 66.62 97 ASN A CA 1
ATOM 760 C C . ASN A 1 97 ? -3.276 3.217 1.889 1.00 66.62 97 ASN A C 1
ATOM 762 O O . ASN A 1 97 ? -2.272 3.583 2.487 1.00 66.62 97 ASN A O 1
ATOM 766 N N . ALA A 1 98 ? -4.228 2.497 2.490 1.00 68.25 98 ALA A N 1
ATOM 767 C CA . ALA A 1 98 ? -4.085 2.061 3.877 1.00 68.25 98 ALA A CA 1
ATOM 768 C C . ALA A 1 98 ? -2.954 1.028 4.037 1.00 68.25 98 ALA A C 1
ATOM 770 O O . ALA A 1 98 ? -2.189 1.100 4.996 1.00 68.25 98 ALA A O 1
ATOM 771 N N . LEU A 1 99 ? -2.815 0.108 3.077 1.00 70.00 99 LEU A N 1
ATOM 772 C CA . LEU A 1 99 ? -1.757 -0.901 3.059 1.00 70.00 99 LEU A CA 1
ATOM 773 C C . LEU A 1 99 ? -0.394 -0.284 2.724 1.00 70.00 99 LEU A C 1
ATOM 775 O O . LEU A 1 99 ? 0.590 -0.606 3.376 1.00 70.00 99 LEU A O 1
ATOM 779 N N . ASP A 1 100 ? -0.334 0.636 1.765 1.00 73.19 100 ASP A N 1
ATOM 780 C CA . ASP A 1 100 ? 0.883 1.360 1.396 1.00 73.19 100 ASP A CA 1
ATOM 781 C C . ASP A 1 100 ? 1.329 2.304 2.511 1.00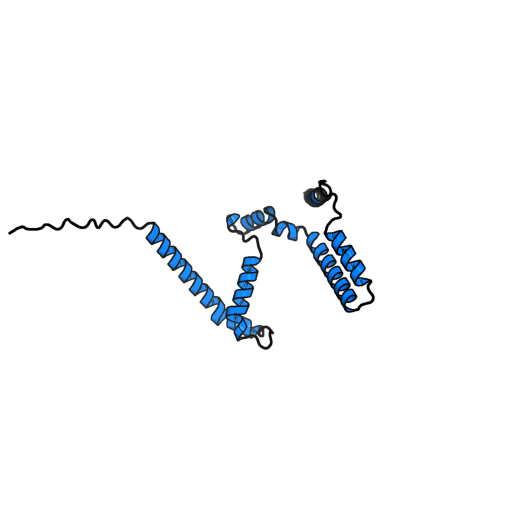 73.19 100 ASP A C 1
ATOM 783 O O . ASP A 1 100 ? 2.512 2.349 2.845 1.00 73.19 100 ASP A O 1
ATOM 787 N N . SER A 1 101 ? 0.389 2.986 3.171 1.00 76.81 101 SER A N 1
ATOM 788 C CA . SER A 1 101 ? 0.670 3.778 4.368 1.00 76.81 101 SER A CA 1
ATOM 789 C C . SER A 1 101 ? 1.162 2.898 5.514 1.00 76.81 101 SER A C 1
ATOM 791 O O . SER A 1 101 ? 2.101 3.287 6.208 1.00 76.81 101 SER A O 1
ATOM 793 N N . PHE A 1 102 ? 0.560 1.725 5.725 1.00 76.81 102 PHE A N 1
ATOM 794 C CA . PHE A 1 102 ? 1.017 0.778 6.740 1.00 76.81 102 PHE A CA 1
ATOM 795 C C . PHE A 1 102 ? 2.410 0.237 6.406 1.00 76.81 102 PHE A C 1
ATOM 797 O O . PHE A 1 102 ? 3.284 0.244 7.265 1.00 76.81 102 PHE A O 1
ATOM 804 N N . ASN A 1 103 ? 2.658 -0.140 5.151 1.00 80.88 103 ASN A N 1
ATOM 805 C CA . ASN A 1 103 ? 3.961 -0.590 4.669 1.00 80.88 103 ASN A CA 1
ATOM 806 C C . ASN A 1 103 ? 5.027 0.498 4.825 1.00 80.88 103 ASN A C 1
ATOM 808 O O . ASN A 1 103 ? 6.144 0.202 5.243 1.00 80.88 103 ASN A O 1
ATOM 812 N N . GLY A 1 104 ? 4.696 1.752 4.512 1.00 83.31 104 GLY A N 1
ATOM 813 C CA . GLY A 1 104 ? 5.578 2.898 4.712 1.00 83.31 104 GLY A CA 1
ATOM 814 C C . GLY A 1 104 ? 5.889 3.126 6.189 1.00 83.31 104 GLY A C 1
ATOM 815 O O . GLY A 1 104 ? 7.051 3.285 6.554 1.00 83.31 104 GLY A O 1
ATOM 816 N N . HIS A 1 105 ? 4.873 3.061 7.052 1.00 83.94 105 HIS A N 1
ATOM 817 C CA . HIS A 1 105 ? 5.048 3.196 8.496 1.00 83.94 105 HIS A CA 1
ATOM 818 C C . HIS A 1 105 ? 5.881 2.054 9.084 1.00 83.94 105 HIS A C 1
ATOM 820 O O . HIS A 1 105 ? 6.809 2.301 9.847 1.00 83.94 105 HIS A O 1
ATOM 826 N N . LEU A 1 106 ? 5.608 0.812 8.685 1.00 84.50 106 LEU A N 1
ATOM 827 C CA . LEU A 1 106 ? 6.349 -0.371 9.106 1.00 84.50 106 LEU A CA 1
ATOM 828 C C . LEU A 1 106 ? 7.827 -0.263 8.713 1.00 84.50 106 LEU A C 1
ATOM 830 O O . LEU A 1 106 ? 8.716 -0.421 9.550 1.00 84.50 106 LEU A O 1
ATOM 834 N N . LYS A 1 107 ? 8.085 0.050 7.438 1.00 83.31 107 LYS A N 1
ATOM 835 C CA . LYS A 1 107 ? 9.443 0.194 6.908 1.00 83.31 107 LYS A CA 1
ATOM 836 C C . LYS A 1 107 ? 10.185 1.357 7.558 1.00 83.31 107 LYS A C 1
ATOM 838 O O . LYS A 1 107 ? 11.345 1.195 7.906 1.00 83.31 107 LYS A O 1
ATOM 843 N N . GLY A 1 108 ? 9.528 2.501 7.733 1.00 86.06 108 GLY A N 1
ATOM 844 C CA . GLY A 1 108 ? 10.150 3.718 8.251 1.00 86.06 108 GLY A CA 1
ATOM 845 C C . GLY A 1 108 ? 10.361 3.714 9.764 1.00 86.06 108 GLY A C 1
ATOM 846 O O . GLY A 1 108 ? 11.443 4.050 10.225 1.00 86.06 108 GLY A O 1
ATOM 847 N N . LYS A 1 109 ? 9.343 3.337 10.542 1.00 85.81 109 LYS A N 1
ATOM 848 C CA . LYS A 1 109 ? 9.385 3.417 12.009 1.00 85.81 109 LYS A CA 1
ATOM 849 C C . LYS A 1 109 ? 10.087 2.224 12.645 1.00 85.81 109 LYS A C 1
ATOM 851 O O . LYS A 1 109 ? 10.848 2.415 13.583 1.00 85.81 109 LYS A O 1
ATOM 856 N N . TYR A 1 110 ? 9.819 1.014 12.154 1.00 86.94 110 TYR A N 1
ATOM 857 C CA . TYR A 1 110 ? 10.298 -0.209 12.801 1.00 86.94 110 TYR A CA 1
ATOM 858 C C . TYR A 1 110 ? 11.507 -0.797 12.079 1.00 86.94 110 TYR A C 1
ATOM 860 O O . TYR A 1 110 ? 12.500 -1.118 12.714 1.00 86.94 110 TYR A O 1
ATOM 868 N N . LEU A 1 111 ? 11.469 -0.922 10.749 1.00 85.06 111 LEU A N 1
ATOM 869 C CA . LEU A 1 111 ? 12.527 -1.639 10.026 1.00 85.06 111 LEU A CA 1
ATOM 870 C C . LEU A 1 111 ? 13.729 -0.767 9.647 1.00 85.06 111 LEU A C 1
ATOM 872 O O . LEU A 1 111 ? 14.809 -1.316 9.451 1.00 85.06 111 LEU A O 1
ATOM 876 N N . ALA A 1 112 ? 13.581 0.558 9.555 1.00 85.75 112 ALA A N 1
ATOM 877 C CA . ALA A 1 112 ? 14.624 1.447 9.032 1.00 85.75 112 ALA A CA 1
ATOM 878 C C . ALA A 1 112 ? 15.951 1.329 9.793 1.00 85.75 112 ALA A C 1
ATOM 880 O O . ALA A 1 112 ? 17.011 1.285 9.173 1.00 85.75 112 ALA A O 1
ATOM 881 N N . HIS A 1 113 ? 15.895 1.202 11.121 1.00 85.56 113 HIS A N 1
ATOM 882 C CA . HIS A 1 113 ? 17.080 1.041 11.970 1.00 85.56 113 HIS A CA 1
ATOM 883 C C . HIS A 1 113 ? 17.786 -0.309 11.794 1.00 85.56 113 HIS A C 1
ATOM 885 O O . HIS A 1 113 ? 18.960 -0.442 12.127 1.00 85.56 113 HIS A O 1
ATOM 891 N N . HIS A 1 114 ? 17.086 -1.299 11.245 1.00 83.31 114 HIS A N 1
ATOM 892 C CA . HIS A 1 114 ? 17.575 -2.662 11.053 1.00 83.31 114 HIS A CA 1
ATOM 893 C C . HIS A 1 114 ? 17.922 -2.967 9.589 1.00 83.31 114 HIS A C 1
ATOM 895 O O . HIS A 1 114 ? 18.329 -4.082 9.256 1.00 83.31 114 HIS A O 1
ATOM 901 N N . MET A 1 115 ? 17.765 -1.985 8.697 1.00 83.56 115 MET A N 1
ATOM 902 C CA . MET A 1 115 ? 18.158 -2.093 7.298 1.00 83.56 115 MET A CA 1
ATOM 903 C C . MET A 1 115 ? 19.637 -1.736 7.128 1.00 83.56 115 MET A C 1
ATOM 905 O O . MET A 1 115 ? 20.075 -0.638 7.464 1.00 83.56 115 MET A O 1
ATOM 909 N N . HIS A 1 116 ? 20.403 -2.637 6.513 1.00 80.44 116 HIS A N 1
ATOM 910 C CA . HIS A 1 116 ? 21.795 -2.383 6.138 1.00 80.44 116 HIS A CA 1
ATOM 911 C C . HIS A 1 116 ? 21.917 -2.266 4.616 1.00 80.44 116 HIS A C 1
ATOM 913 O O . HIS A 1 116 ? 21.602 -3.203 3.880 1.00 80.44 116 HIS A O 1
ATOM 919 N N . GLY A 1 117 ? 22.357 -1.099 4.131 1.00 80.19 117 GLY A N 1
ATOM 920 C CA . GLY A 1 117 ? 22.563 -0.848 2.698 1.00 80.19 117 GLY A CA 1
ATOM 921 C C . GLY A 1 117 ? 21.281 -0.926 1.859 1.00 80.19 117 GLY A C 1
ATOM 922 O O . GLY A 1 117 ? 21.312 -1.426 0.738 1.00 80.19 117 GLY A O 1
ATOM 923 N N . GLY A 1 118 ? 20.138 -0.511 2.417 1.00 75.94 118 GLY A N 1
ATOM 924 C CA . GLY A 1 118 ? 18.841 -0.550 1.728 1.00 75.94 118 GLY A CA 1
ATOM 925 C C . GLY A 1 118 ? 18.225 -1.949 1.597 1.00 75.94 118 GLY A C 1
ATOM 926 O O . GLY A 1 118 ? 17.160 -2.095 0.999 1.00 75.94 118 GLY A O 1
ATOM 927 N N . ARG A 1 119 ? 18.860 -2.982 2.164 1.00 79.50 119 ARG A N 1
ATOM 928 C CA . ARG A 1 119 ? 18.323 -4.344 2.196 1.00 79.50 119 ARG A CA 1
ATOM 929 C C . ARG A 1 119 ? 17.506 -4.579 3.458 1.00 79.50 119 ARG A C 1
ATOM 931 O O . ARG A 1 119 ? 17.846 -4.089 4.533 1.00 79.50 119 ARG A O 1
ATOM 938 N N . LEU A 1 120 ? 16.431 -5.346 3.300 1.00 77.19 120 LEU A N 1
ATOM 939 C CA . LEU A 1 120 ? 15.592 -5.773 4.413 1.00 77.19 120 LEU A CA 1
ATOM 940 C C . LEU A 1 120 ? 16.370 -6.720 5.348 1.00 77.19 120 LEU A C 1
ATOM 942 O O . LEU A 1 120 ? 17.224 -7.474 4.868 1.00 77.19 120 LEU A O 1
ATOM 946 N N . PRO A 1 121 ? 16.071 -6.708 6.661 1.00 80.62 121 PRO A N 1
ATOM 947 C CA . PRO A 1 121 ? 16.646 -7.666 7.599 1.00 80.62 121 PRO A CA 1
ATOM 948 C C . PRO A 1 121 ? 16.306 -9.115 7.220 1.00 80.62 121 PRO A C 1
ATOM 950 O O . PRO A 1 121 ? 15.336 -9.374 6.505 1.00 80.62 121 PRO A O 1
ATOM 953 N N . ARG A 1 122 ? 17.090 -10.075 7.728 1.00 86.19 122 ARG A N 1
ATOM 954 C CA . ARG A 1 122 ? 16.787 -11.511 7.581 1.00 86.19 122 ARG A CA 1
ATOM 955 C C . ARG A 1 122 ? 15.439 -11.848 8.228 1.00 86.19 122 ARG A C 1
ATOM 957 O O . ARG A 1 122 ? 15.025 -11.177 9.171 1.00 86.19 122 ARG A O 1
ATOM 964 N N . LEU A 1 123 ? 14.794 -12.913 7.752 1.00 85.06 123 LEU A N 1
ATOM 965 C CA . LEU A 1 123 ? 13.455 -13.318 8.194 1.00 85.06 123 LEU A CA 1
ATOM 966 C C . LEU A 1 123 ? 13.359 -13.542 9.713 1.00 85.06 123 LEU A C 1
ATOM 968 O O . LEU A 1 123 ? 12.417 -13.070 10.340 1.00 85.06 123 LEU A O 1
ATOM 972 N N . ASP A 1 124 ? 14.350 -14.192 10.321 1.00 87.62 124 ASP A N 1
ATOM 973 C CA . ASP A 1 124 ? 14.349 -14.450 11.770 1.00 87.62 124 ASP A CA 1
ATOM 974 C C . ASP A 1 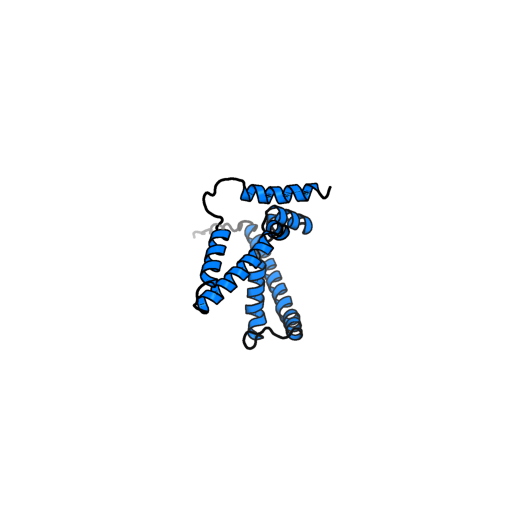124 ? 14.322 -13.144 12.575 1.00 87.62 124 ASP A C 1
ATOM 976 O O . ASP A 1 124 ? 13.636 -13.011 13.587 1.00 87.62 124 ASP A O 1
ATOM 980 N N . TYR A 1 125 ? 15.030 -12.136 12.067 1.00 86.94 125 TYR A N 1
ATOM 981 C CA . TYR A 1 125 ? 15.100 -10.817 12.673 1.00 86.94 125 TYR A CA 1
ATOM 982 C C . TYR A 1 125 ? 13.817 -10.010 12.436 1.00 86.94 125 TYR A C 1
ATOM 984 O O . TYR A 1 125 ? 13.394 -9.257 13.307 1.00 86.94 125 TYR A O 1
ATOM 992 N N . TRP A 1 126 ? 13.145 -10.216 11.297 1.00 85.00 126 TRP A N 1
ATOM 993 C CA . TRP A 1 126 ? 11.788 -9.707 11.084 1.00 85.00 126 TRP A CA 1
ATOM 994 C C . TRP A 1 126 ? 10.830 -10.222 12.153 1.00 85.00 126 TRP A C 1
ATOM 996 O O . TRP A 1 126 ? 10.143 -9.422 12.779 1.00 85.00 126 TRP A O 1
ATOM 1006 N N . VAL A 1 127 ? 10.798 -11.536 12.388 1.00 89.44 127 VAL A N 1
ATOM 1007 C CA . VAL A 1 127 ? 9.913 -12.136 13.399 1.00 89.44 127 VAL A CA 1
ATOM 1008 C C . VAL A 1 127 ? 10.196 -11.547 14.780 1.00 89.44 127 VAL A C 1
ATOM 1010 O O . VAL A 1 127 ? 9.256 -11.193 15.491 1.00 89.44 127 VAL A O 1
ATOM 1013 N N . LEU A 1 128 ? 11.475 -11.365 15.124 1.00 92.38 128 LEU A N 1
ATOM 1014 C CA . LEU A 1 128 ? 11.875 -10.751 16.387 1.00 92.38 128 LEU A CA 1
ATOM 1015 C C . LEU A 1 128 ? 11.321 -9.325 16.529 1.00 92.38 128 LEU A C 1
ATOM 1017 O O . LEU A 1 128 ? 10.583 -9.075 17.476 1.00 92.38 128 LEU A O 1
ATOM 1021 N N . ILE A 1 129 ? 11.582 -8.435 15.561 1.00 89.12 129 ILE A N 1
ATOM 1022 C CA . ILE A 1 129 ? 11.086 -7.042 15.573 1.00 89.12 129 ILE A CA 1
ATOM 1023 C C . ILE A 1 129 ? 9.554 -7.004 15.665 1.00 89.12 129 ILE A C 1
ATOM 1025 O O . ILE A 1 129 ? 8.974 -6.173 16.364 1.00 89.12 129 ILE A O 1
ATOM 1029 N N . TYR A 1 130 ? 8.869 -7.904 14.957 1.00 89.12 130 TYR A N 1
ATOM 1030 C CA . TYR A 1 130 ? 7.411 -7.949 14.979 1.00 89.12 130 TYR A CA 1
ATOM 1031 C C . TYR A 1 130 ? 6.861 -8.272 16.367 1.00 89.12 130 TYR A C 1
ATOM 1033 O O . TYR A 1 130 ? 5.921 -7.618 16.821 1.00 89.12 130 TYR A O 1
ATOM 1041 N N . ILE A 1 131 ? 7.443 -9.271 17.029 1.00 91.62 131 ILE A N 1
ATOM 1042 C CA . ILE A 1 131 ? 6.999 -9.732 18.344 1.00 91.62 131 ILE A CA 1
ATOM 1043 C C . ILE A 1 131 ? 7.373 -8.723 19.432 1.00 91.62 131 ILE A C 1
ATOM 1045 O O . ILE A 1 131 ? 6.552 -8.466 20.311 1.00 91.62 131 ILE A O 1
ATOM 1049 N N . THR A 1 132 ? 8.579 -8.152 19.386 1.00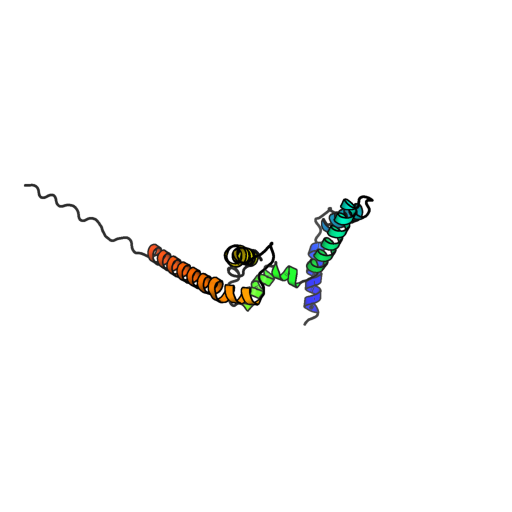 92.19 132 THR A N 1
ATOM 1050 C CA . THR A 1 132 ? 9.070 -7.275 20.457 1.00 92.19 132 THR A CA 1
ATOM 1051 C C . THR A 1 132 ? 8.569 -5.843 20.329 1.00 92.19 132 THR A C 1
ATOM 1053 O O . THR A 1 132 ? 8.264 -5.225 21.346 1.00 92.19 132 THR A O 1
ATOM 1056 N N . ASP A 1 133 ? 8.425 -5.329 19.104 1.00 88.56 133 ASP A N 1
ATOM 1057 C CA . ASP A 1 133 ? 8.239 -3.891 18.893 1.00 88.56 133 ASP A CA 1
ATOM 1058 C C . ASP A 1 133 ? 6.915 -3.586 18.195 1.00 88.56 133 ASP A C 1
ATOM 1060 O O . ASP A 1 133 ? 6.114 -2.790 18.694 1.00 88.56 133 ASP A O 1
ATOM 1064 N N . VAL A 1 134 ? 6.650 -4.218 17.047 1.00 88.31 134 VAL A N 1
ATOM 1065 C CA . VAL A 1 134 ? 5.496 -3.863 16.202 1.00 88.31 134 VAL A CA 1
ATOM 1066 C C . VAL A 1 134 ? 4.184 -4.188 16.908 1.00 88.31 134 VAL A C 1
ATOM 1068 O O . VAL A 1 134 ? 3.337 -3.307 17.064 1.00 88.31 134 VAL A O 1
ATOM 1071 N N . ILE A 1 135 ? 4.012 -5.438 17.347 1.00 90.25 135 ILE A N 1
ATOM 1072 C CA . ILE A 1 135 ? 2.768 -5.911 17.965 1.00 90.25 135 ILE A CA 1
ATOM 1073 C C . ILE A 1 135 ? 2.473 -5.152 19.273 1.00 90.25 135 ILE A C 1
ATOM 1075 O O . ILE A 1 135 ? 1.366 -4.614 19.392 1.00 90.25 135 ILE A O 1
ATOM 1079 N N . PRO A 1 136 ? 3.413 -5.031 20.233 1.00 93.62 136 PRO A N 1
ATOM 1080 C CA . PRO A 1 136 ? 3.133 -4.336 21.489 1.00 93.62 136 PRO A CA 1
ATOM 1081 C C . PRO A 1 136 ? 2.814 -2.855 21.284 1.00 93.62 136 PRO A C 1
ATOM 1083 O O . PRO A 1 136 ? 1.830 -2.352 21.831 1.00 93.62 136 PRO A O 1
ATOM 1086 N N . THR A 1 137 ? 3.587 -2.163 20.440 1.00 89.12 137 THR A N 1
ATOM 1087 C CA . THR A 1 137 ? 3.369 -0.736 20.159 1.00 89.12 137 THR A CA 1
ATOM 1088 C C . THR A 1 137 ? 2.020 -0.505 19.487 1.00 89.12 137 THR A C 1
ATOM 1090 O O . THR A 1 137 ? 1.297 0.418 19.856 1.00 89.12 137 THR A O 1
ATOM 1093 N N . PHE A 1 138 ? 1.641 -1.364 18.538 1.00 88.62 138 PHE A N 1
ATOM 1094 C CA . PHE A 1 138 ? 0.348 -1.281 17.867 1.00 88.62 138 PHE A CA 1
ATOM 1095 C C . PHE A 1 138 ? -0.817 -1.363 18.861 1.00 88.62 138 PHE A C 1
ATOM 1097 O O . PHE A 1 138 ? -1.722 -0.524 18.831 1.00 88.62 138 PHE A O 1
ATOM 1104 N N . PHE A 1 139 ? -0.793 -2.341 19.772 1.00 92.00 139 PHE A N 1
ATOM 1105 C CA . PHE A 1 139 ? -1.856 -2.494 20.765 1.00 92.00 139 PHE A CA 1
ATOM 1106 C C . PHE A 1 139 ? -1.870 -1.362 21.795 1.00 92.00 139 PHE A C 1
ATOM 1108 O O . PHE A 1 139 ? -2.954 -0.910 22.172 1.00 92.00 139 PHE A O 1
ATOM 1115 N N . ALA A 1 140 ? -0.704 -0.851 22.196 1.00 92.88 140 ALA A N 1
ATOM 1116 C CA . ALA A 1 140 ? -0.608 0.312 23.074 1.00 92.88 140 ALA A CA 1
ATOM 1117 C C . ALA A 1 140 ? -1.221 1.568 22.425 1.00 92.88 140 ALA A C 1
ATOM 1119 O O . ALA A 1 140 ? -2.058 2.241 23.030 1.00 92.88 140 ALA A O 1
ATOM 1120 N N . GLU A 1 141 ? -0.880 1.852 21.165 1.00 90.88 141 GLU A N 1
ATOM 1121 C CA . GLU A 1 141 ? -1.449 2.975 20.410 1.00 90.88 141 GLU A CA 1
ATOM 1122 C C . GLU A 1 141 ? -2.958 2.822 20.199 1.00 90.88 141 GLU A C 1
ATOM 1124 O O . GLU A 1 141 ? -3.712 3.795 20.292 1.00 90.88 141 GLU A O 1
ATOM 1129 N N . TRP A 1 142 ? -3.423 1.604 19.925 1.00 90.31 142 TRP A N 1
ATOM 1130 C CA . TRP A 1 142 ? -4.844 1.326 19.764 1.00 90.31 142 TRP A CA 1
ATOM 1131 C C . TRP A 1 142 ? -5.624 1.544 21.065 1.00 90.31 142 TRP A C 1
ATOM 1133 O O . TRP A 1 142 ? -6.676 2.191 21.051 1.00 90.31 142 TRP A O 1
ATOM 1143 N N . ALA A 1 143 ? -5.093 1.074 22.198 1.00 93.88 143 ALA A N 1
ATOM 1144 C CA . ALA A 1 143 ? -5.677 1.309 23.514 1.00 93.88 143 ALA A CA 1
ATOM 1145 C C . ALA A 1 143 ? -5.734 2.809 23.846 1.00 93.88 143 ALA A C 1
ATOM 1147 O O . ALA A 1 143 ? -6.787 3.308 24.250 1.00 93.88 143 ALA A O 1
ATOM 1148 N N . ALA A 1 144 ? -4.654 3.551 23.582 1.00 93.00 144 ALA A N 1
ATOM 1149 C CA . ALA A 1 144 ? -4.604 4.999 23.771 1.00 93.00 144 ALA A CA 1
ATOM 1150 C C . ALA A 1 144 ? -5.646 5.737 22.911 1.00 93.00 144 ALA A C 1
ATOM 1152 O O . ALA A 1 144 ? -6.382 6.584 23.419 1.00 93.00 144 ALA A O 1
ATOM 1153 N N . LYS A 1 145 ? -5.786 5.374 21.628 1.00 92.19 145 LYS A N 1
ATOM 1154 C CA . LYS A 1 145 ? -6.814 5.943 20.737 1.00 92.19 145 LYS A CA 1
ATOM 1155 C C . LYS A 1 145 ? -8.229 5.668 21.240 1.00 92.19 145 LYS A C 1
ATOM 1157 O O . LYS A 1 145 ? -9.074 6.559 21.188 1.00 92.19 145 LYS A O 1
ATOM 1162 N N . ARG A 1 146 ? -8.500 4.464 21.756 1.00 93.12 146 ARG A N 1
ATOM 1163 C CA . ARG A 1 146 ? -9.800 4.128 22.362 1.00 93.12 146 ARG A CA 1
ATOM 1164 C C . ARG A 1 146 ? -10.073 4.934 23.627 1.00 93.12 146 ARG A C 1
ATOM 1166 O O . ARG A 1 146 ? -11.189 5.430 23.785 1.00 93.12 146 ARG A O 1
ATOM 1173 N N . ALA A 1 147 ? -9.082 5.080 24.502 1.00 91.56 147 ALA A N 1
ATOM 1174 C CA . ALA A 1 147 ? -9.202 5.892 25.709 1.00 91.56 147 ALA A CA 1
ATOM 1175 C C . ALA A 1 147 ? -9.498 7.357 25.356 1.00 91.56 147 ALA A C 1
ATOM 1177 O O . ALA A 1 147 ? -10.433 7.945 25.893 1.00 91.56 147 ALA A O 1
ATOM 1178 N N . LEU A 1 148 ? -8.783 7.907 24.372 1.00 92.31 148 LEU A N 1
ATOM 1179 C CA . LEU A 1 148 ? -8.982 9.267 23.880 1.00 92.31 148 LEU A CA 1
ATOM 1180 C C . LEU A 1 148 ? -10.372 9.466 23.252 1.00 92.31 148 LEU A C 1
ATOM 1182 O O . LEU A 1 148 ? -11.058 10.441 23.552 1.00 92.31 148 LEU A O 1
ATOM 1186 N N . ALA A 1 149 ? -10.822 8.532 22.410 1.00 91.12 149 ALA A N 1
ATOM 1187 C CA . ALA A 1 149 ? -12.162 8.576 21.826 1.00 91.12 149 ALA A CA 1
ATOM 1188 C C . ALA A 1 149 ? -13.250 8.532 22.909 1.00 91.12 149 ALA A C 1
ATOM 1190 O O . ALA A 1 149 ? -14.219 9.290 22.847 1.00 91.12 149 ALA A O 1
ATOM 1191 N N . SER A 1 150 ? -13.053 7.692 23.928 1.00 91.06 150 SER A N 1
ATOM 1192 C CA . SER A 1 150 ? -13.945 7.614 25.084 1.00 91.06 150 SER A CA 1
ATOM 1193 C C . SER A 1 150 ? -13.959 8.942 25.838 1.00 91.06 150 SER A C 1
ATOM 1195 O O . SER A 1 150 ? -15.033 9.473 26.099 1.00 91.06 150 SER A O 1
ATOM 1197 N N . TYR A 1 151 ? -12.797 9.531 26.128 1.00 92.06 151 TYR A N 1
ATOM 1198 C CA . TYR A 1 151 ? -12.680 10.840 26.778 1.00 92.06 151 TYR A CA 1
ATOM 1199 C C . TYR A 1 151 ? -13.446 11.938 26.023 1.00 92.06 151 TYR A C 1
ATOM 1201 O O . TYR A 1 151 ? -14.280 12.627 26.610 1.00 92.06 151 TYR A O 1
ATOM 1209 N N . TYR A 1 152 ? -13.248 12.053 24.706 1.00 92.00 152 TYR A N 1
ATOM 1210 C CA . TYR A 1 152 ? -13.981 13.028 23.895 1.00 92.00 152 TYR A CA 1
ATOM 1211 C C . TYR A 1 152 ? -15.487 12.770 23.865 1.00 92.00 152 TYR A C 1
ATOM 1213 O O . TYR A 1 152 ? -16.262 13.724 23.865 1.00 92.00 152 TYR A O 1
ATOM 1221 N N . SER A 1 153 ? -15.910 11.505 23.851 1.00 90.12 153 SER A N 1
ATOM 1222 C CA . SER A 1 153 ? -17.327 11.151 23.950 1.00 90.12 153 SER A CA 1
ATOM 1223 C C . SER A 1 153 ? -17.925 11.644 25.269 1.00 90.12 153 SER A C 1
ATOM 1225 O O . SER A 1 153 ? -18.986 12.261 25.257 1.00 90.12 153 SER A O 1
ATOM 1227 N N . HIS A 1 154 ? -17.229 11.446 26.393 1.00 87.94 154 HIS A N 1
ATOM 1228 C CA . HIS A 1 154 ? -17.682 11.933 27.699 1.00 87.94 154 HIS A CA 1
ATOM 1229 C C . HIS A 1 154 ? -17.781 13.461 27.736 1.00 87.94 154 HIS A C 1
ATOM 1231 O O . HIS A 1 154 ? -18.794 13.980 28.188 1.00 87.94 154 HIS A O 1
ATOM 1237 N N . MET A 1 155 ? -16.791 14.190 27.207 1.00 87.62 155 MET A N 1
ATOM 1238 C CA . MET A 1 155 ? -16.851 15.658 27.175 1.00 87.62 155 MET A CA 1
ATOM 1239 C C . MET A 1 155 ? -18.009 16.199 26.327 1.00 87.62 155 MET A C 1
ATOM 1241 O O . MET A 1 155 ? -18.608 17.202 26.696 1.00 87.62 155 MET A O 1
ATOM 1245 N N . ARG A 1 156 ? -18.346 15.555 25.201 1.00 86.25 156 ARG A N 1
ATOM 1246 C CA . ARG A 1 156 ? -19.461 15.999 24.340 1.00 86.25 156 ARG A CA 1
ATOM 1247 C C . ARG A 1 156 ? -20.834 15.804 24.977 1.00 86.25 156 ARG A C 1
ATOM 1249 O O . ARG A 1 156 ? -21.763 16.518 24.621 1.00 86.25 156 ARG A O 1
ATOM 1256 N N . HIS A 1 157 ? -20.961 14.824 25.865 1.00 84.56 157 HIS A N 1
ATOM 1257 C CA . HIS A 1 157 ? -22.215 14.491 26.542 1.00 84.56 157 HIS A CA 1
ATOM 1258 C C . HIS A 1 157 ? -22.235 14.946 28.005 1.00 84.56 157 HIS A C 1
ATOM 1260 O O . HIS A 1 157 ? -23.171 14.617 28.733 1.0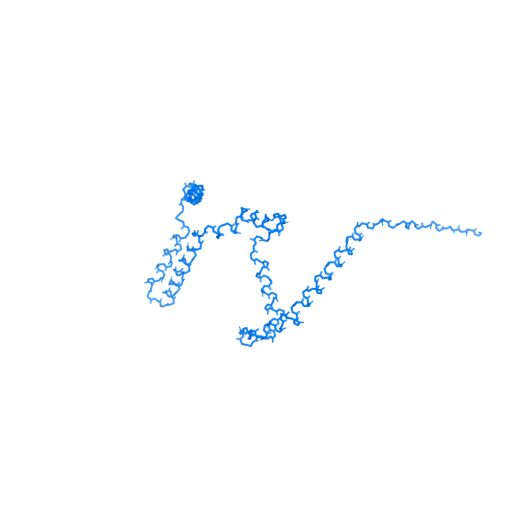0 84.56 157 HIS A O 1
ATOM 1266 N N . ALA A 1 158 ? -21.221 15.698 28.443 1.00 76.56 158 ALA A N 1
ATOM 1267 C CA . ALA A 1 158 ? -21.194 16.267 29.777 1.00 76.56 158 ALA A CA 1
ATOM 1268 C C . ALA A 1 158 ? -22.313 17.320 29.905 1.00 76.56 158 ALA A C 1
ATOM 1270 O O . ALA A 1 158 ? -22.445 18.175 29.023 1.00 76.56 158 ALA A O 1
ATOM 1271 N N . PRO A 1 159 ? -23.134 17.276 30.970 1.00 72.88 159 PRO A N 1
ATOM 1272 C CA . PRO A 1 159 ? -24.134 18.308 31.204 1.00 72.88 159 PRO A CA 1
ATOM 1273 C C . PRO A 1 159 ? -23.449 19.673 31.391 1.00 72.88 159 PRO A C 1
ATOM 1275 O O . PRO A 1 159 ? -22.330 19.725 31.914 1.00 72.88 159 PRO A O 1
ATOM 1278 N N . PRO A 1 160 ? -24.092 20.784 30.986 1.00 66.62 160 PRO A N 1
ATOM 1279 C CA . PRO A 1 160 ? -23.560 22.114 31.249 1.00 66.62 160 PRO A CA 1
ATOM 1280 C C . PRO A 1 160 ? -23.355 22.282 32.756 1.00 66.62 160 PRO A C 1
ATOM 1282 O O . PRO A 1 160 ? -24.217 21.905 33.550 1.00 66.62 160 PRO A O 1
ATOM 1285 N N . SER A 1 161 ? -22.203 22.824 33.151 1.00 63.47 161 SER A N 1
ATOM 1286 C CA . SER A 1 161 ? -21.870 23.059 34.554 1.00 63.47 161 SER A CA 1
ATOM 1287 C C . SER A 1 161 ? -22.961 23.904 35.219 1.00 63.47 161 SER A C 1
ATOM 1289 O O . SER A 1 161 ? -23.094 25.091 34.928 1.00 63.47 161 SER A O 1
ATOM 1291 N N . THR A 1 162 ? -23.715 23.313 36.142 1.00 56.03 162 THR A N 1
ATOM 1292 C CA . THR A 1 162 ? -24.743 23.960 36.979 1.00 56.03 162 THR A CA 1
ATOM 1293 C C . THR A 1 162 ? -24.155 24.867 38.066 1.00 56.03 162 THR A C 1
ATOM 1295 O O . THR A 1 162 ? -24.777 25.109 39.095 1.00 56.03 162 THR A O 1
ATOM 1298 N N . SER A 1 163 ? -22.958 25.414 37.856 1.00 58.78 163 SER A N 1
ATOM 1299 C CA . SER A 1 163 ? -22.403 26.464 38.703 1.00 58.78 163 SER A CA 1
ATOM 1300 C C . SER A 1 163 ? -22.854 27.828 38.180 1.00 58.78 163 SER A C 1
ATOM 1302 O O . SER A 1 163 ? -22.081 28.549 37.547 1.00 58.78 163 SER A O 1
ATOM 1304 N N . SER A 1 164 ? -24.110 28.196 38.442 1.00 53.19 164 SER A N 1
ATOM 1305 C CA . SER A 1 164 ? -24.439 29.620 38.541 1.00 53.19 164 SER A CA 1
ATOM 1306 C C . SER A 1 164 ? -23.652 30.180 39.730 1.00 53.19 164 SER A C 1
ATOM 1308 O O . SER A 1 164 ? -23.794 29.646 40.832 1.00 53.19 164 SER A O 1
ATOM 1310 N N . PRO A 1 165 ? -22.806 31.209 39.557 1.00 56.03 165 PRO A N 1
ATOM 1311 C CA . PRO A 1 165 ? -22.190 31.869 40.696 1.00 56.03 165 PRO A CA 1
ATOM 1312 C C . PRO A 1 165 ? -23.303 32.483 41.550 1.00 56.03 165 PRO A C 1
ATOM 1314 O O . PRO A 1 165 ? -24.082 33.305 41.063 1.00 56.03 165 PRO A O 1
ATOM 1317 N N . SER A 1 166 ? -23.404 32.055 42.810 1.00 59.16 166 SER A N 1
ATOM 1318 C CA . SER A 1 166 ? -24.299 32.678 43.785 1.00 59.16 166 SER A CA 1
ATOM 1319 C C . SER A 1 166 ? -24.029 34.188 43.817 1.00 59.16 166 SER A C 1
ATOM 1321 O O . SER A 1 166 ? -22.857 34.578 43.882 1.00 59.16 166 SER A O 1
ATOM 1323 N N . PRO A 1 167 ? -25.061 35.051 43.770 1.00 53.03 167 PRO A N 1
ATOM 1324 C CA . PRO A 1 167 ? -24.863 36.490 43.838 1.00 53.03 167 PRO A CA 1
ATOM 1325 C C . PRO A 1 167 ? -24.144 36.833 45.140 1.00 53.03 167 PRO A C 1
ATOM 1327 O O . PRO A 1 167 ? -24.583 36.441 46.223 1.00 53.03 167 PRO A O 1
ATOM 1330 N N . ILE A 1 168 ? -23.030 37.550 45.023 1.00 58.94 168 ILE A N 1
ATOM 1331 C CA . ILE A 1 168 ? -22.278 38.087 46.154 1.00 58.94 168 ILE A CA 1
ATOM 1332 C C . ILE A 1 168 ? -23.235 38.982 46.950 1.00 58.94 168 ILE A C 1
ATOM 1334 O O . ILE A 1 168 ? -23.603 40.064 46.494 1.00 58.94 168 ILE A O 1
ATOM 1338 N N . GLN A 1 169 ? -23.668 38.527 48.127 1.00 54.38 169 GLN A N 1
ATOM 1339 C CA . GLN A 1 169 ? -24.422 39.364 49.054 1.00 54.38 169 GLN A CA 1
ATOM 1340 C C . GLN A 1 169 ? -23.454 40.361 49.696 1.00 54.38 169 GLN A C 1
ATOM 1342 O O . GLN A 1 169 ? -22.728 40.034 50.633 1.00 54.38 169 GLN A O 1
ATOM 1347 N N . PHE A 1 170 ? -23.433 41.586 49.173 1.00 48.56 170 PHE A N 1
ATOM 1348 C CA . PHE A 1 170 ? -22.823 42.722 49.854 1.00 48.56 170 PHE A CA 1
ATOM 1349 C C . PHE A 1 170 ? -23.662 43.058 51.092 1.00 48.56 170 PHE A C 1
ATOM 1351 O O . PHE A 1 170 ? -24.763 43.590 50.977 1.00 48.56 170 PHE A O 1
ATOM 1358 N N . GLN A 1 171 ? -23.145 42.742 52.280 1.00 50.84 171 GLN A N 1
ATOM 1359 C CA . GLN A 1 171 ? -23.669 43.295 53.526 1.00 50.84 171 GLN A CA 1
ATOM 1360 C C . GLN A 1 171 ? -23.112 44.711 53.701 1.00 50.84 171 GLN A C 1
ATOM 1362 O O . GLN A 1 171 ? -21.929 44.898 53.984 1.00 50.84 171 GLN A O 1
ATOM 1367 N N . SER A 1 172 ? -23.966 45.712 53.498 1.00 53.34 172 SER A N 1
ATOM 1368 C CA . SER A 1 172 ? -23.713 47.103 53.875 1.00 53.34 172 SER A CA 1
ATOM 1369 C C . SER A 1 172 ? -23.784 47.248 55.399 1.00 53.34 172 SER A C 1
ATOM 1371 O O . SER A 1 172 ? -24.786 46.862 56.003 1.00 53.34 172 SER A O 1
ATOM 1373 N N . ARG A 1 173 ? -22.703 47.768 55.992 1.00 53.75 173 ARG A N 1
ATOM 1374 C CA . ARG A 1 173 ? -22.643 48.245 57.382 1.00 53.75 173 ARG A CA 1
ATOM 1375 C C . ARG A 1 173 ? -23.330 49.593 57.535 1.00 53.75 173 ARG A C 1
ATOM 1377 O O . ARG A 1 173 ? -23.265 50.377 56.563 1.00 53.75 173 ARG A O 1
#

Sequence (173 aa):
MLEKGIQDGVGMLHEIIDGGMITEEPEYNAELRYFKRLAAKSNDIDKNKGKAGLAFLAYLQSYLKLRDFWLSWSPAGAREAANRLGIPVEKVARTTNALDSFNGHLKGKYLAHHMHGGRLPRLDYWVLIYITDVIPTFFAEWAAKRALASYYSHMRHAPPSTSSPSPIQFQSR

pLDDT: mean 76.55, std 18.42, range [28.09, 93.88]

Secondary structure (DSSP, 8-state):
--SHHHHHHHHHHHHHHHS----S--HHHHHHHHHHHHHTSS-HHHHHHHHHHHHHHHHHHHHHT-HHHHHHHSHHHHHHHHHHHTS-GGGS--STHHHHHHHHHIIIIIIGGG-BTTBPPPHHHHHHHIIIIIHHHHHHHHHHHHHHHHHHHHHHTPPP---PPPP------

Radius of gyration: 29.26 Å; chains: 1; bounding box: 49×69×91 Å

Foldseek 3Di:
DVVVVVVVLVVVVCCVVVVDDDPDDPVLVVQLVVLVVQLPDPDPVSVVVSVVSNVVSVVVVVLVPDPVSVLLQDLNVLVVVCVVVVHDSVPRDSDCCVVVVVVCCCCPVQQVVVDDPNDGHDPVVVVVSCVPPVVVVVVVVVVVVVVVVVVVVCVVPPDPPPPPPDPPPDDDD